Protein AF-A0A3D8YJ57-F1 (afdb_monomer_lite)

Organism: Staphylococcus pseudintermedius (NCBI:txid283734)

Radius of gyration: 21.91 Å; chains: 1; bounding box: 48×37×58 Å

Foldseek 3Di:
DDWDDDVPDIDDDDDDDPDPVVVVVVVVVVVVVCVVVVHDDDPVLDWDWDADPLAIATPVDRVDQWDDDPQWIGNSAEIEGDPVLLVVLVVVLLVVLVVQVVVCVVVVPPDRPCPLVSCLQQHPPNDDPPPPQHLLNVLVVQQVVCCVPPVRHHYCSCVSNVCRQVSSCVSNVHDDDDPD

Sequence (180 aa):
GMYRRYSDDFILIIPISSNINNYTEIEVIIKNIAEECKINIKDEKTNTFLYSQHNLINLNNKSKQNMDYLGFNFDGKNVKMRNKSIYRFYRNAKKLINYANFKKNNNQLEKLPYRKRIYRLYTDLGESRSGRNSFIDYAKKAQTKFDYYSPHTNNMMMQQIKNRKKKIEKLSGIQLHTKT

Secondary structure (DSSP, 8-state):
-EEEEETTEEEEE----S-TTHHHHHHHHHHHHHHHTT----GGG---EEEETTEEEESS-TT---EEETTEEE-SSEEEE-HHHHHHHHHHHHHHHHHHHHHHHHTT-SS-TTHHHHHHHHSTT---TT----HHHHHHHHHHHHHHH-TTSEE-HHHHTTTHHHHHHHHHT-------

Structure (mmCIF, N/CA/C/O backbone):
data_AF-A0A3D8YJ57-F1
#
_entry.id   AF-A0A3D8YJ57-F1
#
loop_
_atom_site.group_PDB
_atom_site.id
_atom_site.type_symbol
_atom_site.label_atom_id
_atom_site.label_alt_id
_atom_site.label_comp_id
_atom_site.label_asym_id
_atom_site.label_entity_id
_atom_site.label_seq_id
_atom_site.pdbx_PDB_ins_code
_atom_site.Cartn_x
_atom_site.Cartn_y
_atom_site.Cartn_z
_atom_site.occupancy
_atom_site.B_iso_or_equiv
_atom_site.auth_seq_id
_atom_site.auth_comp_id
_atom_site.auth_asym_id
_atom_site.auth_atom_id
_atom_site.pdbx_PDB_model_num
ATOM 1 N N . GLY A 1 1 ? 7.773 -2.958 -24.400 1.00 86.56 1 GLY A N 1
ATOM 2 C CA . GLY A 1 1 ? 7.657 -2.683 -22.952 1.00 86.56 1 GLY A CA 1
ATOM 3 C C . GLY A 1 1 ? 6.316 -2.072 -22.625 1.00 86.56 1 GLY A C 1
ATOM 4 O O . GLY A 1 1 ? 5.463 -2.028 -23.501 1.00 86.56 1 GLY A O 1
ATOM 5 N N . MET A 1 2 ? 6.113 -1.620 -21.388 1.00 91.81 2 MET A N 1
ATOM 6 C CA . MET A 1 2 ? 4.886 -0.937 -20.955 1.00 91.81 2 MET A CA 1
ATOM 7 C C . MET A 1 2 ? 5.216 0.317 -20.152 1.00 91.81 2 MET A C 1
ATOM 9 O O . MET A 1 2 ? 6.152 0.313 -19.364 1.00 91.81 2 MET A O 1
ATOM 13 N N . TYR A 1 3 ? 4.401 1.355 -20.302 1.00 93.69 3 TYR A N 1
ATOM 14 C CA . TYR A 1 3 ? 4.494 2.596 -19.540 1.00 93.69 3 TYR A CA 1
ATOM 15 C C . TYR A 1 3 ? 3.166 2.876 -18.832 1.00 93.69 3 TYR A C 1
ATOM 17 O O . TYR A 1 3 ? 2.093 2.746 -19.433 1.00 93.69 3 TYR A O 1
ATOM 25 N N . ARG A 1 4 ? 3.223 3.255 -17.552 1.00 94.88 4 ARG A N 1
ATOM 26 C CA . ARG A 1 4 ? 2.065 3.712 -16.767 1.00 94.88 4 ARG A CA 1
ATOM 27 C C . ARG A 1 4 ? 2.457 4.922 -15.926 1.00 94.88 4 ARG A C 1
ATOM 29 O O . ARG A 1 4 ? 3.512 4.924 -15.302 1.00 94.88 4 ARG A O 1
ATOM 36 N N . ARG A 1 5 ? 1.583 5.927 -15.872 1.00 94.31 5 ARG A N 1
ATOM 37 C CA . ARG A 1 5 ? 1.787 7.172 -15.121 1.00 94.31 5 ARG A CA 1
ATOM 38 C C . ARG A 1 5 ? 0.522 7.574 -14.374 1.00 94.31 5 ARG A C 1
ATOM 40 O O . ARG A 1 5 ? -0.582 7.422 -14.891 1.00 94.31 5 ARG A O 1
ATOM 47 N N . TYR A 1 6 ? 0.707 8.116 -13.177 1.00 94.88 6 TYR A N 1
ATOM 48 C CA . TYR A 1 6 ? -0.317 8.754 -12.362 1.00 94.88 6 TYR A CA 1
ATOM 49 C C . TYR A 1 6 ? 0.273 10.022 -11.732 1.00 94.88 6 TYR A C 1
ATOM 51 O O . TYR A 1 6 ? 1.090 9.945 -10.816 1.00 94.88 6 TYR A O 1
ATOM 59 N N . SER A 1 7 ? -0.139 11.196 -12.219 1.00 90.81 7 SER A N 1
ATOM 60 C CA . SER A 1 7 ? 0.497 12.480 -11.883 1.00 90.81 7 SER A CA 1
ATOM 61 C C . SER A 1 7 ? 2.017 12.419 -12.079 1.00 90.81 7 SER A C 1
ATOM 63 O O . SER A 1 7 ? 2.456 12.271 -13.216 1.00 90.81 7 SER A O 1
ATOM 65 N N . ASP A 1 8 ? 2.810 12.490 -11.012 1.00 88.50 8 ASP A N 1
ATOM 66 C CA . ASP A 1 8 ? 4.276 12.512 -11.082 1.00 88.50 8 ASP A CA 1
ATOM 67 C C . ASP A 1 8 ? 4.881 11.105 -10.963 1.00 88.50 8 ASP A C 1
ATOM 69 O O . ASP A 1 8 ? 6.020 10.881 -11.365 1.00 88.50 8 ASP A O 1
ATOM 73 N N . ASP A 1 9 ? 4.115 10.139 -10.443 1.00 90.88 9 ASP A N 1
ATOM 74 C CA . ASP A 1 9 ? 4.568 8.763 -10.261 1.00 90.88 9 ASP A CA 1
ATOM 75 C C . ASP A 1 9 ? 4.387 7.983 -11.571 1.00 90.88 9 ASP A C 1
ATOM 77 O O . ASP A 1 9 ? 3.265 7.784 -12.054 1.00 90.88 9 ASP A O 1
ATOM 81 N N . PHE A 1 10 ? 5.478 7.473 -12.137 1.00 92.88 10 PHE A N 1
ATOM 82 C CA . PHE A 1 10 ? 5.436 6.606 -13.313 1.00 92.88 10 PHE A CA 1
ATOM 83 C C . PHE A 1 10 ? 6.252 5.330 -13.112 1.00 92.88 10 PHE A C 1
ATOM 85 O O . PHE A 1 10 ? 7.110 5.238 -12.239 1.00 92.88 10 PHE A O 1
ATOM 92 N N . ILE A 1 11 ? 5.942 4.326 -13.924 1.00 94.62 11 ILE A N 1
ATOM 93 C CA . ILE A 1 11 ? 6.670 3.066 -14.020 1.00 94.62 11 ILE A CA 1
ATOM 94 C C . ILE A 1 11 ? 6.870 2.730 -15.497 1.00 94.62 11 ILE A C 1
ATOM 96 O O . ILE A 1 11 ? 5.950 2.865 -16.313 1.00 94.62 11 ILE A O 1
ATOM 100 N N . LEU A 1 12 ? 8.074 2.267 -15.820 1.00 93.19 12 LEU A N 1
ATOM 101 C CA . LEU A 1 12 ? 8.425 1.693 -17.109 1.00 93.19 12 LEU A CA 1
ATOM 102 C C . LEU A 1 12 ? 8.767 0.212 -16.913 1.00 93.19 12 LEU A C 1
ATOM 104 O O . LEU A 1 12 ? 9.545 -0.142 -16.033 1.00 93.19 12 LEU A O 1
ATOM 108 N N . ILE A 1 13 ? 8.170 -0.652 -17.727 1.00 92.56 13 ILE A N 1
ATOM 109 C CA . ILE A 1 13 ? 8.409 -2.095 -17.735 1.00 92.56 13 ILE A CA 1
ATOM 110 C C . ILE A 1 13 ? 9.135 -2.432 -19.030 1.00 92.56 13 ILE A C 1
ATOM 112 O O . ILE A 1 13 ? 8.570 -2.327 -20.126 1.00 92.56 13 ILE A O 1
ATOM 116 N N . ILE A 1 14 ? 10.386 -2.847 -18.892 1.00 90.19 14 ILE A N 1
ATOM 117 C CA . ILE A 1 14 ? 11.266 -3.188 -20.006 1.00 90.19 14 ILE A CA 1
ATOM 118 C C . ILE A 1 14 ? 11.345 -4.721 -20.066 1.00 90.19 14 ILE A C 1
ATOM 120 O O . ILE A 1 14 ? 11.773 -5.335 -19.089 1.00 90.19 14 ILE A O 1
ATOM 124 N N . PRO A 1 15 ? 10.889 -5.368 -21.156 1.00 87.69 15 PRO A N 1
ATOM 125 C CA . PRO A 1 15 ? 11.036 -6.804 -21.323 1.00 87.69 15 PRO A CA 1
ATOM 126 C C . PRO A 1 15 ? 12.519 -7.152 -21.351 1.00 87.69 15 PRO A C 1
ATOM 128 O O . PRO A 1 15 ? 13.294 -6.513 -22.064 1.00 87.69 15 PRO A O 1
ATOM 131 N N . ILE A 1 16 ? 12.900 -8.172 -20.591 1.00 79.38 16 ILE A N 1
ATOM 132 C CA . ILE A 1 16 ? 14.265 -8.684 -20.615 1.00 79.38 16 ILE A CA 1
ATOM 133 C C . ILE A 1 16 ? 14.435 -9.411 -21.952 1.00 79.38 16 ILE A C 1
ATOM 135 O O . ILE A 1 16 ? 13.862 -10.477 -22.163 1.00 79.38 16 ILE A O 1
ATOM 139 N N . SER A 1 17 ? 15.183 -8.802 -22.867 1.00 71.12 17 SER A N 1
ATOM 140 C CA . SER A 1 17 ? 15.805 -9.514 -23.985 1.00 71.12 17 SER A CA 1
ATOM 141 C C . SER A 1 17 ? 17.226 -9.910 -23.575 1.00 71.12 17 SER A C 1
ATOM 143 O O . SER A 1 17 ? 17.714 -9.470 -22.534 1.00 71.12 17 SER A O 1
ATOM 145 N N . SER A 1 18 ? 17.891 -10.755 -24.359 1.00 57.81 18 SER A N 1
ATOM 146 C CA . SER A 1 18 ? 19.222 -11.308 -24.061 1.00 57.81 18 SER A CA 1
ATOM 147 C C . SER A 1 18 ? 20.295 -10.265 -23.694 1.00 57.81 18 SER A C 1
ATOM 149 O O . SER A 1 18 ? 21.243 -10.614 -22.995 1.00 57.81 18 SER A O 1
ATOM 151 N N . ASN A 1 19 ? 20.125 -8.989 -24.063 1.00 58.28 19 ASN A N 1
ATOM 152 C CA . ASN A 1 19 ? 20.985 -7.886 -23.630 1.00 58.28 19 ASN A CA 1
ATOM 153 C C . ASN A 1 19 ? 20.386 -7.117 -22.440 1.00 58.28 19 ASN A C 1
ATOM 155 O O . ASN A 1 19 ? 19.659 -6.135 -22.599 1.00 58.28 19 ASN A O 1
ATOM 159 N N . ILE A 1 20 ? 20.762 -7.535 -21.228 1.00 58.81 20 ILE A N 1
ATOM 160 C CA . ILE A 1 20 ? 20.419 -6.878 -19.952 1.00 58.81 20 ILE A CA 1
ATOM 161 C C . ILE A 1 20 ? 20.933 -5.422 -19.888 1.00 58.81 20 ILE A C 1
ATOM 163 O O . ILE A 1 20 ? 20.357 -4.612 -19.171 1.00 58.81 20 ILE A O 1
ATOM 167 N N . ASN A 1 21 ? 21.936 -5.046 -20.690 1.00 60.47 21 ASN A N 1
ATOM 168 C CA . ASN A 1 21 ? 22.555 -3.709 -20.686 1.00 60.47 21 ASN A CA 1
ATOM 169 C C . ASN A 1 21 ? 21.641 -2.560 -21.170 1.00 60.47 21 ASN A C 1
ATOM 171 O O . ASN A 1 21 ? 22.007 -1.397 -21.058 1.00 60.47 21 ASN A O 1
ATOM 175 N N . ASN A 1 22 ? 20.440 -2.856 -21.670 1.00 70.69 22 ASN A N 1
ATOM 176 C CA . ASN A 1 22 ? 19.556 -1.850 -22.265 1.00 70.69 22 ASN A CA 1
ATOM 177 C C . ASN A 1 22 ? 18.883 -0.919 -21.221 1.00 70.69 22 ASN A C 1
ATOM 179 O O . ASN A 1 22 ? 18.493 0.201 -21.537 1.00 70.69 22 ASN A O 1
ATOM 183 N N . TYR A 1 23 ? 18.743 -1.326 -19.948 1.00 83.81 23 TYR A N 1
ATOM 184 C CA . TYR A 1 23 ? 18.016 -0.488 -18.974 1.00 83.81 23 TYR A CA 1
ATOM 185 C C . TYR A 1 23 ? 18.791 0.768 -18.548 1.00 83.81 23 TYR A C 1
ATOM 187 O O . TYR A 1 23 ? 18.170 1.800 -18.307 1.00 83.81 23 TYR A O 1
ATOM 195 N N . THR A 1 24 ? 20.125 0.706 -18.476 1.00 85.19 24 THR A N 1
ATOM 196 C CA . THR A 1 24 ? 20.962 1.859 -18.108 1.00 85.19 24 THR A CA 1
ATOM 197 C C . THR A 1 24 ? 20.949 2.928 -19.194 1.00 85.19 24 THR A C 1
ATOM 199 O O . THR A 1 24 ? 20.899 4.113 -18.885 1.00 85.19 24 THR A O 1
ATOM 202 N N . GLU A 1 25 ? 20.928 2.523 -20.466 1.00 87.56 25 GLU A N 1
ATOM 203 C CA . GLU A 1 25 ? 20.778 3.447 -21.597 1.00 87.56 25 GLU A CA 1
ATOM 204 C C . GLU A 1 25 ? 19.425 4.164 -21.535 1.00 87.56 25 GLU A C 1
ATOM 206 O O . GLU A 1 25 ? 19.351 5.383 -21.680 1.00 87.56 25 GLU A O 1
ATOM 211 N N . ILE A 1 26 ? 18.357 3.426 -21.221 1.00 88.06 26 ILE A N 1
ATOM 212 C CA . ILE A 1 26 ? 17.021 3.997 -21.026 1.00 88.06 26 ILE A CA 1
ATOM 213 C C . ILE A 1 26 ? 16.994 4.967 -19.835 1.00 88.06 26 ILE A C 1
ATOM 215 O O . ILE A 1 26 ? 16.384 6.030 -19.941 1.00 88.06 26 ILE A O 1
ATOM 219 N N . GLU A 1 27 ? 17.654 4.650 -18.717 1.00 88.00 27 GLU A N 1
ATOM 220 C CA . GLU A 1 27 ? 17.776 5.574 -17.580 1.00 88.00 27 GLU A CA 1
ATOM 221 C C . GLU A 1 27 ? 18.478 6.880 -17.977 1.00 88.00 27 GLU A C 1
ATOM 223 O O . GLU A 1 27 ? 17.999 7.955 -17.612 1.00 88.00 27 GLU A O 1
ATOM 228 N N . VAL A 1 28 ? 19.558 6.807 -18.763 1.00 89.94 28 VAL A N 1
ATOM 229 C CA . VAL A 1 28 ? 20.267 7.991 -19.280 1.00 89.94 28 VAL A CA 1
ATOM 230 C C . VAL A 1 28 ? 19.362 8.817 -20.194 1.00 89.94 28 VAL A C 1
ATOM 232 O O . VAL A 1 28 ? 19.248 10.025 -20.004 1.00 89.94 28 VAL A O 1
ATOM 235 N N . ILE A 1 29 ? 18.652 8.181 -21.130 1.00 91.12 29 ILE A N 1
ATOM 236 C CA . ILE A 1 29 ? 17.702 8.866 -22.022 1.00 91.12 29 ILE A CA 1
ATOM 237 C C . ILE A 1 29 ? 16.620 9.590 -21.210 1.00 91.12 29 ILE A C 1
ATOM 239 O O . ILE A 1 29 ? 16.315 10.750 -21.481 1.00 91.12 29 ILE A O 1
ATOM 243 N N . ILE A 1 30 ? 16.059 8.937 -20.189 1.00 90.69 30 ILE A N 1
ATOM 244 C CA . ILE A 1 30 ? 15.038 9.538 -19.319 1.00 90.69 30 ILE A CA 1
ATOM 245 C C . ILE A 1 30 ? 15.597 10.754 -18.572 1.00 90.69 30 ILE A C 1
ATOM 247 O O . ILE A 1 30 ? 14.904 11.768 -18.482 1.00 90.69 30 ILE A O 1
ATOM 251 N N . LYS A 1 31 ? 16.826 10.672 -18.047 1.00 90.38 31 LYS A N 1
ATOM 252 C CA . LYS A 1 31 ? 17.479 11.795 -17.357 1.00 90.38 31 LYS A CA 1
ATOM 253 C C . LYS A 1 31 ? 17.712 12.975 -18.299 1.00 90.38 31 LYS A C 1
ATOM 255 O O . LYS A 1 31 ? 17.315 14.083 -17.953 1.00 90.38 31 LYS A O 1
ATOM 260 N N . ASN A 1 32 ? 18.224 12.729 -19.504 1.00 93.31 32 ASN A N 1
ATOM 261 C CA . ASN A 1 32 ? 18.454 13.776 -20.503 1.00 93.31 32 ASN A CA 1
ATOM 262 C C . ASN A 1 32 ? 17.147 14.484 -20.898 1.00 93.31 32 ASN A C 1
ATOM 264 O O . ASN A 1 32 ? 17.068 15.708 -20.856 1.00 93.31 32 ASN A O 1
ATOM 268 N N . ILE A 1 33 ? 16.083 13.725 -21.190 1.00 93.12 33 ILE A N 1
ATOM 269 C CA . ILE A 1 33 ? 14.762 14.296 -21.511 1.00 93.12 33 ILE A CA 1
ATOM 270 C C . ILE A 1 33 ? 14.222 15.121 -20.335 1.00 93.12 33 ILE A C 1
ATOM 272 O O . ILE A 1 33 ? 13.626 16.183 -20.530 1.00 93.12 33 ILE A O 1
ATOM 276 N N . ALA A 1 34 ? 14.399 14.643 -19.100 1.00 91.81 34 ALA A N 1
ATOM 277 C CA . ALA A 1 34 ? 13.956 15.368 -17.917 1.00 91.81 34 ALA A CA 1
ATOM 278 C C . ALA A 1 34 ? 14.714 16.690 -17.743 1.00 91.81 34 ALA A C 1
ATOM 280 O O . ALA A 1 34 ? 14.079 17.708 -17.469 1.00 91.81 34 ALA A O 1
ATOM 281 N N . GLU A 1 35 ? 16.028 16.701 -17.965 1.00 93.12 35 GLU A N 1
ATOM 282 C CA . GLU A 1 35 ? 16.855 17.911 -17.944 1.00 93.12 35 GLU A CA 1
ATOM 283 C C . GLU A 1 35 ? 16.431 18.918 -19.020 1.00 93.12 35 GLU A C 1
ATOM 285 O O . GLU A 1 35 ? 16.205 20.087 -18.698 1.00 93.12 35 GLU A O 1
ATOM 290 N N . GLU A 1 36 ? 16.214 18.470 -20.261 1.00 95.38 36 GLU A N 1
ATOM 291 C CA . GLU A 1 36 ? 15.691 19.302 -21.358 1.00 95.38 36 GLU A CA 1
ATOM 292 C C . GLU A 1 36 ? 14.339 19.934 -20.997 1.00 95.38 36 GLU A C 1
ATOM 294 O O . GLU A 1 36 ? 14.092 21.117 -21.246 1.00 95.38 36 GLU A O 1
ATOM 299 N N . CYS A 1 37 ? 13.475 19.163 -20.335 1.00 93.19 37 CYS A N 1
ATOM 300 C CA . CYS A 1 37 ? 12.173 19.620 -19.856 1.00 93.19 37 CYS A CA 1
ATOM 301 C C . CYS A 1 37 ? 12.241 20.417 -18.541 1.00 93.19 37 CYS A C 1
ATOM 303 O O . CYS A 1 37 ? 11.196 20.841 -18.040 1.00 93.19 37 CYS A O 1
ATOM 305 N N . LYS A 1 38 ? 13.431 20.621 -17.959 1.00 93.56 38 LYS A N 1
ATOM 306 C CA . LYS A 1 38 ? 13.649 21.271 -16.650 1.00 93.56 38 LYS A CA 1
ATOM 307 C C . LYS A 1 38 ? 12.895 20.588 -15.499 1.00 93.56 38 LYS A C 1
ATOM 309 O O . LYS A 1 38 ? 12.439 21.238 -14.556 1.00 93.56 38 LYS A O 1
ATOM 314 N N . ILE A 1 39 ? 12.762 19.267 -15.570 1.00 90.94 39 ILE A N 1
ATOM 315 C CA . ILE A 1 39 ? 12.141 18.414 -14.557 1.00 90.94 39 ILE A CA 1
ATOM 316 C C . ILE A 1 39 ? 13.242 17.742 -13.739 1.00 90.94 39 ILE A C 1
ATOM 318 O O . ILE A 1 39 ? 14.072 17.009 -14.264 1.00 90.94 39 ILE A O 1
ATOM 322 N N . ASN A 1 40 ? 13.209 17.932 -12.421 1.00 88.12 40 ASN A N 1
ATOM 323 C CA . ASN A 1 40 ? 14.142 17.267 -11.518 1.00 88.12 40 ASN A CA 1
ATOM 324 C C . ASN A 1 40 ? 13.610 15.886 -11.092 1.00 88.12 40 ASN A C 1
ATOM 326 O O . ASN A 1 40 ? 12.673 15.795 -10.287 1.00 88.12 40 ASN A O 1
ATOM 330 N N . ILE A 1 41 ? 14.216 14.813 -11.608 1.00 87.88 41 ILE A N 1
ATOM 331 C CA . ILE A 1 41 ? 13.937 13.442 -11.164 1.00 87.88 41 ILE A CA 1
ATOM 332 C C . ILE A 1 41 ? 14.627 13.198 -9.822 1.00 87.88 41 ILE A C 1
ATOM 334 O O . ILE A 1 41 ? 15.836 13.334 -9.672 1.00 87.88 41 ILE A O 1
ATOM 338 N N . LYS A 1 42 ? 13.848 12.778 -8.824 1.00 88.50 42 LYS A N 1
ATOM 339 C CA . LYS A 1 42 ? 14.384 12.457 -7.498 1.00 88.50 42 LYS A CA 1
ATOM 340 C C . LYS A 1 42 ? 15.018 11.069 -7.502 1.00 88.50 42 LYS A C 1
ATOM 342 O O . LYS A 1 42 ? 14.311 10.076 -7.311 1.00 88.50 42 LYS A O 1
ATOM 347 N N . ASP A 1 43 ? 16.337 11.004 -7.663 1.00 85.25 43 ASP A N 1
ATOM 348 C CA . ASP A 1 43 ? 17.110 9.750 -7.642 1.00 85.25 43 ASP A CA 1
ATOM 349 C C . ASP A 1 43 ? 16.826 8.915 -6.379 1.00 85.25 43 ASP A C 1
ATOM 351 O O . ASP A 1 43 ? 16.583 7.719 -6.468 1.00 85.25 43 ASP A O 1
ATOM 355 N N . GLU A 1 44 ? 16.699 9.554 -5.210 1.00 85.25 44 GLU A N 1
ATOM 356 C CA . GLU A 1 44 ? 16.375 8.899 -3.927 1.00 85.25 44 GLU A CA 1
ATOM 357 C C . GLU A 1 44 ? 15.039 8.120 -3.925 1.00 85.25 44 GLU A C 1
ATOM 359 O O . GLU A 1 44 ? 1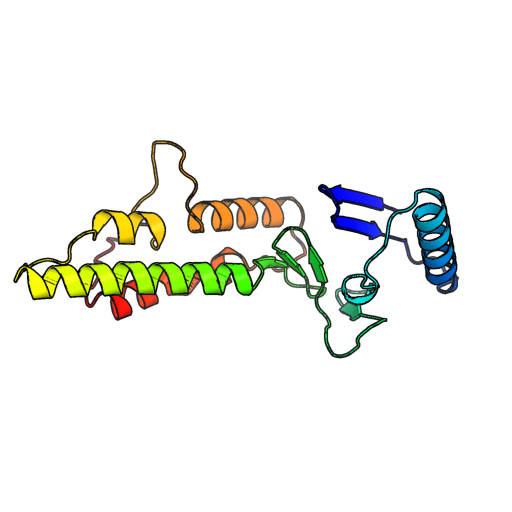4.818 7.226 -3.102 1.00 85.25 44 GLU A O 1
ATOM 364 N N . LYS A 1 45 ? 14.112 8.481 -4.822 1.00 85.25 45 LYS A N 1
ATOM 365 C CA . LYS A 1 45 ? 12.803 7.829 -4.979 1.00 85.25 45 LYS A CA 1
ATOM 366 C C . LYS A 1 45 ? 12.756 6.903 -6.185 1.00 85.25 45 LYS A C 1
ATOM 368 O O . LYS A 1 45 ? 11.884 6.032 -6.234 1.00 85.25 45 LYS A O 1
ATOM 373 N N . THR A 1 46 ? 13.673 7.083 -7.124 1.00 89.75 46 THR A N 1
ATOM 374 C CA . THR A 1 46 ? 13.771 6.279 -8.336 1.00 89.75 46 THR A CA 1
ATOM 375 C C . THR A 1 46 ? 14.367 4.930 -7.963 1.00 89.75 46 THR A C 1
ATOM 377 O O . THR A 1 46 ? 15.364 4.844 -7.255 1.00 89.75 46 THR A O 1
ATOM 380 N N . ASN A 1 47 ? 13.683 3.856 -8.345 1.00 91.62 47 ASN A N 1
ATOM 381 C CA . ASN A 1 47 ? 14.122 2.497 -8.066 1.00 91.62 47 ASN A CA 1
ATOM 382 C C . ASN A 1 47 ? 13.959 1.658 -9.329 1.00 91.62 47 ASN A C 1
ATOM 384 O O . ASN A 1 47 ? 12.915 1.704 -9.983 1.00 91.62 47 ASN A O 1
ATOM 388 N N . THR A 1 48 ? 14.963 0.840 -9.585 1.00 92.31 48 THR A N 1
ATOM 389 C CA . THR A 1 48 ? 15.099 -0.051 -10.724 1.00 92.31 48 THR A CA 1
ATOM 390 C C . THR A 1 48 ? 15.069 -1.468 -10.195 1.00 92.31 48 THR A C 1
ATOM 392 O O . THR A 1 48 ? 15.841 -1.853 -9.311 1.00 92.31 48 THR A O 1
ATOM 395 N N . PHE A 1 49 ? 14.127 -2.245 -10.714 1.00 93.06 49 PHE A N 1
ATOM 396 C CA . PHE A 1 49 ? 13.883 -3.602 -10.259 1.00 93.06 49 PHE A CA 1
ATOM 397 C C . PHE A 1 49 ? 14.069 -4.588 -11.404 1.00 93.06 49 PHE A C 1
ATOM 399 O O . PHE A 1 49 ? 13.522 -4.405 -12.489 1.00 93.06 49 PHE A O 1
ATOM 406 N N . LEU A 1 50 ? 14.781 -5.673 -11.122 1.00 91.88 50 LEU A N 1
ATOM 407 C CA . LEU A 1 50 ? 14.802 -6.869 -11.946 1.00 91.88 50 LEU A CA 1
ATOM 408 C C . LEU A 1 50 ? 13.716 -7.821 -11.448 1.00 91.88 50 LEU A C 1
ATOM 410 O O . LEU A 1 50 ? 13.717 -8.211 -10.280 1.00 91.88 50 LEU A O 1
ATOM 414 N N . TYR A 1 51 ? 12.798 -8.204 -12.329 1.00 92.06 51 TYR A N 1
ATOM 415 C CA . TYR A 1 51 ? 11.751 -9.172 -12.022 1.00 92.06 51 TYR A CA 1
ATOM 416 C C . TYR A 1 51 ? 11.916 -10.429 -12.876 1.00 92.06 51 TYR A C 1
ATOM 418 O O . TYR A 1 51 ? 11.904 -10.349 -14.102 1.00 92.06 51 TYR A O 1
ATOM 426 N N . SER A 1 52 ? 12.053 -11.588 -12.234 1.00 90.38 52 SER A N 1
ATOM 427 C CA . SER A 1 52 ? 12.123 -12.887 -12.910 1.00 90.38 52 SER A CA 1
ATOM 428 C C . SER A 1 52 ? 11.615 -13.991 -11.992 1.00 90.38 52 SER A C 1
ATOM 430 O O . SER A 1 52 ? 11.936 -14.000 -10.808 1.00 90.38 52 SER A O 1
ATOM 432 N N . GLN A 1 53 ? 10.814 -14.920 -12.524 1.00 89.38 53 GLN A N 1
ATOM 433 C CA . GLN A 1 53 ? 10.316 -16.099 -11.797 1.00 89.38 53 GLN A CA 1
ATOM 434 C C . GLN A 1 53 ? 9.721 -15.778 -10.405 1.00 89.38 53 GLN A C 1
ATOM 436 O O . GLN A 1 53 ? 9.990 -16.471 -9.428 1.00 89.38 53 GLN A O 1
ATOM 441 N N . HIS A 1 54 ? 8.895 -14.730 -10.305 1.00 90.62 54 HIS A N 1
ATOM 442 C CA . HIS A 1 54 ? 8.301 -14.242 -9.044 1.00 90.62 54 HIS A CA 1
ATOM 443 C C . HIS A 1 54 ? 9.294 -13.690 -8.010 1.00 90.62 54 HIS A C 1
ATOM 445 O O . HIS A 1 54 ? 8.907 -13.410 -6.875 1.00 90.62 54 HIS A O 1
ATOM 451 N N . ASN A 1 55 ? 10.552 -13.492 -8.392 1.00 90.75 55 ASN A N 1
ATOM 452 C CA . ASN A 1 55 ? 11.554 -12.811 -7.592 1.00 90.75 55 ASN A CA 1
ATOM 453 C C . ASN A 1 55 ? 11.704 -11.365 -8.074 1.00 90.75 55 ASN A C 1
ATOM 455 O O . ASN A 1 55 ? 11.810 -11.113 -9.275 1.00 90.75 55 ASN A O 1
ATOM 459 N N . LEU A 1 56 ? 11.703 -10.423 -7.135 1.00 93.75 56 LEU A N 1
ATOM 460 C CA . LEU A 1 56 ? 11.880 -9.000 -7.393 1.00 93.75 56 LEU A CA 1
ATOM 461 C C . LEU A 1 56 ? 13.163 -8.537 -6.706 1.00 93.75 56 LEU A C 1
ATOM 463 O O . LEU A 1 56 ? 13.252 -8.571 -5.481 1.00 93.75 56 LEU A O 1
ATOM 467 N N . ILE A 1 57 ? 14.136 -8.092 -7.496 1.00 92.00 57 ILE A N 1
ATOM 468 C CA . ILE A 1 57 ? 15.435 -7.633 -7.010 1.00 92.00 57 ILE A CA 1
ATOM 469 C C . ILE A 1 57 ? 15.581 -6.141 -7.289 1.00 92.00 57 ILE A C 1
ATOM 471 O O . ILE A 1 57 ? 15.584 -5.723 -8.440 1.00 92.00 57 ILE A O 1
ATOM 475 N N . ASN A 1 58 ? 15.735 -5.331 -6.249 1.00 92.88 58 ASN A N 1
ATOM 476 C CA . ASN A 1 58 ? 16.083 -3.922 -6.370 1.00 92.88 58 ASN A CA 1
ATOM 477 C C . ASN A 1 58 ? 17.581 -3.779 -6.661 1.00 92.88 58 ASN A C 1
ATOM 479 O O . ASN A 1 58 ? 18.423 -4.183 -5.852 1.00 92.88 58 ASN A O 1
ATOM 483 N N . LEU A 1 59 ? 17.897 -3.203 -7.818 1.00 89.69 59 LEU A N 1
ATOM 484 C CA . LEU A 1 59 ? 19.265 -3.023 -8.294 1.00 89.69 59 LEU A CA 1
ATOM 485 C C . LEU A 1 59 ? 19.962 -1.840 -7.609 1.00 89.69 59 LEU A C 1
ATOM 487 O O . LEU A 1 59 ? 21.174 -1.887 -7.418 1.00 89.69 59 LEU A O 1
ATOM 491 N N . ASN A 1 60 ? 19.215 -0.821 -7.169 1.00 87.44 60 ASN A N 1
ATOM 492 C CA . ASN A 1 60 ? 19.771 0.336 -6.456 1.00 87.44 60 ASN A CA 1
ATOM 493 C C . ASN A 1 60 ? 19.960 0.061 -4.958 1.00 87.44 60 ASN A C 1
ATOM 495 O O . ASN A 1 60 ? 20.854 0.623 -4.333 1.00 87.44 60 ASN A O 1
ATOM 499 N N . ASN A 1 61 ? 19.115 -0.782 -4.354 1.00 84.19 61 ASN A N 1
ATOM 500 C CA . ASN A 1 61 ? 19.172 -1.074 -2.924 1.00 84.19 61 ASN A CA 1
ATOM 501 C C . ASN A 1 61 ? 18.777 -2.521 -2.594 1.00 84.19 61 ASN A C 1
ATOM 503 O O . ASN A 1 61 ? 17.607 -2.831 -2.356 1.00 84.19 61 ASN A O 1
ATOM 507 N N . LYS A 1 62 ? 19.785 -3.388 -2.443 1.00 80.44 62 LYS A N 1
ATOM 508 C CA . LYS A 1 62 ? 19.603 -4.817 -2.134 1.00 80.44 62 LYS A CA 1
ATOM 509 C C . LYS A 1 62 ? 18.889 -5.104 -0.802 1.00 80.44 62 LYS A C 1
ATOM 511 O O . LYS A 1 62 ? 18.397 -6.214 -0.616 1.00 80.44 62 LYS A O 1
ATOM 516 N N . SER A 1 63 ? 18.803 -4.139 0.118 1.00 79.19 63 SER A N 1
ATOM 517 C CA . SER A 1 63 ? 18.070 -4.311 1.386 1.00 79.19 63 SER A CA 1
ATOM 518 C C . SER A 1 63 ? 16.550 -4.161 1.236 1.00 79.19 63 SER A C 1
ATOM 520 O O . SER A 1 63 ? 15.796 -4.592 2.109 1.00 79.19 63 SER A O 1
ATOM 522 N N . LYS A 1 64 ? 16.078 -3.568 0.130 1.00 80.44 64 LYS A N 1
ATOM 523 C CA . LYS A 1 64 ? 14.665 -3.250 -0.097 1.00 80.44 64 LYS A CA 1
ATOM 524 C C . LYS A 1 64 ? 14.134 -3.951 -1.346 1.00 80.44 64 LYS A C 1
ATOM 526 O O . LYS A 1 64 ? 14.072 -3.367 -2.423 1.00 80.44 64 LYS A O 1
ATOM 531 N N . GLN A 1 65 ? 13.663 -5.180 -1.160 1.00 86.50 65 GLN A N 1
ATOM 532 C CA . GLN A 1 65 ? 13.150 -6.048 -2.231 1.00 86.50 65 GLN A CA 1
ATOM 533 C C . GLN A 1 65 ? 11.646 -5.892 -2.494 1.00 86.50 65 GLN A C 1
ATOM 535 O O . GLN A 1 65 ? 10.951 -6.839 -2.852 1.00 86.50 65 GLN A O 1
ATOM 540 N N . ASN A 1 66 ? 11.109 -4.694 -2.265 1.00 91.88 66 ASN A N 1
ATOM 541 C CA . ASN A 1 66 ? 9.702 -4.413 -2.492 1.00 91.88 66 ASN A CA 1
ATOM 542 C C . ASN A 1 66 ? 9.484 -3.088 -3.225 1.00 91.88 66 ASN A C 1
ATOM 544 O O . ASN A 1 66 ? 10.048 -2.045 -2.883 1.00 91.88 66 ASN A O 1
ATOM 548 N N . MET A 1 67 ? 8.605 -3.136 -4.216 1.00 93.94 67 MET A N 1
ATOM 549 C CA . MET A 1 67 ? 8.217 -2.002 -5.034 1.00 93.94 67 MET A CA 1
ATOM 550 C C . MET A 1 67 ? 6.945 -1.361 -4.482 1.00 93.94 67 MET A C 1
ATOM 552 O O . MET A 1 67 ? 5.921 -2.024 -4.333 1.00 93.94 67 MET A O 1
ATOM 556 N N . ASP A 1 68 ? 7.001 -0.061 -4.195 1.00 93.38 68 ASP A N 1
ATOM 557 C CA . ASP A 1 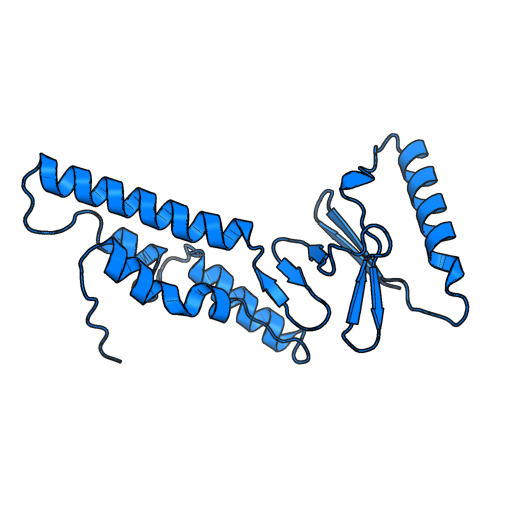68 ? 5.825 0.736 -3.841 1.00 93.38 68 ASP A CA 1
ATOM 558 C C . ASP A 1 68 ? 5.278 1.432 -5.098 1.00 93.38 68 ASP A C 1
ATOM 560 O O . ASP A 1 68 ? 6.010 2.182 -5.737 1.00 93.38 68 ASP A O 1
ATOM 564 N N . TYR A 1 69 ? 3.993 1.259 -5.417 1.00 94.06 69 TYR A N 1
ATOM 565 C CA . TYR A 1 69 ? 3.329 1.983 -6.510 1.00 94.06 69 TYR A CA 1
ATOM 566 C C . TYR A 1 69 ? 1.844 2.206 -6.196 1.00 94.06 69 TYR A C 1
ATOM 568 O O . TYR A 1 69 ? 1.144 1.285 -5.776 1.00 94.06 69 TYR A O 1
ATOM 576 N N . LEU A 1 70 ? 1.366 3.449 -6.328 1.00 93.19 70 LEU A N 1
ATOM 577 C CA . LEU A 1 70 ? -0.042 3.859 -6.137 1.00 93.19 70 LEU A CA 1
ATOM 578 C C . LEU A 1 70 ? -0.721 3.328 -4.860 1.00 93.19 70 LEU A C 1
ATOM 580 O O . LEU A 1 70 ? -1.893 2.960 -4.847 1.00 93.19 70 LEU A O 1
ATOM 584 N N . GLY A 1 71 ? 0.020 3.300 -3.750 1.00 94.31 71 GLY A N 1
ATOM 585 C CA . GLY A 1 71 ? -0.502 2.861 -2.451 1.00 94.31 71 GLY A CA 1
ATOM 586 C C . GLY A 1 71 ? -0.456 1.349 -2.214 1.00 94.31 71 GLY A C 1
ATOM 587 O O . GLY A 1 71 ? -0.874 0.902 -1.140 1.00 94.31 71 GLY A O 1
ATOM 588 N N . PHE A 1 72 ? 0.109 0.589 -3.149 1.00 96.88 72 PHE A N 1
ATOM 589 C CA . PHE A 1 72 ? 0.389 -0.835 -3.026 1.00 96.88 72 PHE A CA 1
ATOM 590 C C . PHE A 1 72 ? 1.883 -1.098 -2.894 1.00 96.88 72 PHE A C 1
ATOM 592 O O . PHE A 1 72 ? 2.714 -0.255 -3.226 1.00 96.88 72 PHE A O 1
ATOM 599 N N . ASN A 1 73 ? 2.193 -2.270 -2.359 1.00 96.31 73 ASN A N 1
ATOM 600 C CA . ASN A 1 73 ? 3.525 -2.813 -2.221 1.00 96.31 73 ASN A CA 1
ATOM 601 C C . ASN A 1 73 ? 3.554 -4.200 -2.864 1.00 96.31 73 ASN A C 1
ATOM 603 O O . ASN A 1 73 ? 2.674 -5.016 -2.575 1.00 96.31 73 ASN A O 1
ATOM 607 N N . PHE A 1 74 ? 4.547 -4.449 -3.707 1.00 96.44 74 PHE A N 1
ATOM 608 C CA . PHE A 1 74 ? 4.749 -5.711 -4.405 1.00 96.44 74 PHE A CA 1
ATOM 609 C C . PHE A 1 74 ? 6.146 -6.253 -4.114 1.00 96.44 74 PHE A C 1
ATOM 611 O O . PHE A 1 74 ? 7.120 -5.511 -4.209 1.00 96.44 74 PHE A O 1
ATOM 618 N N . ASP A 1 75 ? 6.244 -7.530 -3.753 1.00 94.94 75 ASP A N 1
ATOM 619 C CA . ASP A 1 75 ? 7.510 -8.200 -3.407 1.00 94.94 75 ASP A CA 1
ATOM 620 C C . ASP A 1 75 ? 7.897 -9.311 -4.405 1.00 94.94 75 ASP A C 1
ATOM 622 O O . ASP A 1 75 ? 8.688 -10.191 -4.089 1.00 94.94 75 ASP A O 1
ATOM 626 N N . GLY A 1 76 ? 7.317 -9.293 -5.611 1.00 94.88 76 GLY A N 1
ATOM 627 C CA . GLY A 1 76 ? 7.519 -10.318 -6.642 1.00 94.88 76 GLY A CA 1
ATOM 628 C C . GLY A 1 76 ? 6.444 -11.410 -6.647 1.00 94.88 76 GLY A C 1
ATOM 629 O O . GLY A 1 76 ? 6.117 -11.954 -7.706 1.00 94.88 76 GLY A O 1
ATOM 630 N N . LYS A 1 77 ? 5.820 -11.662 -5.489 1.00 96.31 77 LYS A N 1
ATOM 631 C CA . LYS A 1 77 ? 4.741 -12.651 -5.337 1.00 96.31 77 LYS A CA 1
ATOM 632 C C . LYS A 1 77 ? 3.491 -12.084 -4.679 1.00 96.31 77 LYS A C 1
ATOM 634 O O . LYS A 1 77 ? 2.379 -12.386 -5.104 1.00 96.31 77 LYS A O 1
ATOM 639 N N . ASN A 1 78 ? 3.650 -11.292 -3.626 1.00 97.19 78 ASN A N 1
ATOM 640 C CA . ASN A 1 78 ? 2.552 -10.772 -2.827 1.00 97.19 78 ASN A CA 1
ATOM 641 C C . ASN A 1 78 ? 2.268 -9.313 -3.168 1.00 97.19 78 ASN A C 1
ATOM 643 O O . ASN A 1 78 ? 3.178 -8.485 -3.205 1.00 97.19 78 ASN A O 1
ATOM 647 N N . VAL A 1 79 ? 0.984 -8.988 -3.308 1.00 97.94 79 VAL A N 1
ATOM 648 C CA . VAL A 1 79 ? 0.486 -7.614 -3.396 1.00 97.94 79 VAL A CA 1
ATOM 649 C C . VAL A 1 79 ? -0.172 -7.251 -2.071 1.00 97.94 79 VAL A C 1
ATOM 651 O O . VAL A 1 79 ? -1.052 -7.951 -1.566 1.00 97.94 79 VAL A O 1
ATOM 654 N N . LYS A 1 80 ? 0.268 -6.147 -1.476 1.00 97.88 80 LYS A N 1
ATOM 655 C CA . LYS A 1 80 ? -0.194 -5.641 -0.178 1.00 97.88 80 LYS A CA 1
ATOM 656 C C . LYS A 1 80 ? -0.573 -4.171 -0.314 1.00 97.88 80 LYS A C 1
ATOM 658 O O . LYS A 1 80 ? 0.017 -3.441 -1.103 1.00 97.88 80 LYS A O 1
ATOM 663 N N . MET A 1 81 ? -1.491 -3.676 0.511 1.00 97.44 81 MET A N 1
ATOM 664 C CA . MET A 1 81 ? -1.576 -2.234 0.753 1.00 97.44 81 MET A CA 1
ATOM 665 C C . MET A 1 81 ? -0.302 -1.758 1.450 1.00 97.44 81 MET A C 1
ATOM 667 O O . MET A 1 81 ? 0.252 -2.447 2.313 1.00 97.44 81 MET A O 1
ATOM 671 N N . ARG A 1 82 ? 0.118 -0.530 1.153 1.00 95.69 82 ARG A N 1
ATOM 672 C CA . ARG A 1 82 ? 1.286 0.081 1.789 1.00 95.69 82 ARG A CA 1
ATOM 673 C C . ARG A 1 82 ? 1.147 0.098 3.314 1.00 95.69 82 ARG A C 1
ATOM 675 O O . ARG A 1 82 ? 0.139 0.563 3.854 1.00 95.69 82 ARG A O 1
ATOM 682 N N . ASN A 1 83 ? 2.204 -0.307 4.021 1.00 93.81 83 ASN A N 1
ATOM 683 C CA . ASN A 1 83 ? 2.223 -0.383 5.490 1.00 93.81 83 ASN A CA 1
ATOM 684 C C . ASN A 1 83 ? 1.814 0.938 6.168 1.00 93.81 83 ASN A C 1
ATOM 686 O O . ASN A 1 83 ? 1.083 0.928 7.157 1.00 93.81 83 ASN A O 1
ATOM 690 N N . LYS A 1 84 ? 2.202 2.087 5.594 1.00 95.19 84 LYS A N 1
ATOM 691 C CA . LYS A 1 84 ? 1.812 3.424 6.080 1.00 95.19 84 LYS A CA 1
ATOM 692 C C . LYS A 1 84 ? 0.290 3.619 6.126 1.00 95.19 84 LYS A C 1
ATOM 694 O O . LYS A 1 84 ? -0.217 4.240 7.060 1.00 95.19 84 LYS A O 1
ATOM 699 N N . SER A 1 85 ? -0.444 3.076 5.154 1.00 95.50 85 SER A N 1
ATOM 700 C CA . SER A 1 85 ? -1.909 3.147 5.102 1.00 95.50 85 SER A CA 1
ATOM 701 C C . SER A 1 85 ? -2.543 2.307 6.211 1.00 95.50 85 SER A C 1
ATOM 703 O O . SER A 1 85 ? -3.420 2.798 6.922 1.00 95.50 85 SER A O 1
ATOM 705 N N . ILE A 1 86 ? -2.033 1.091 6.429 1.00 96.12 86 ILE A N 1
ATOM 706 C CA . ILE A 1 86 ? -2.474 0.191 7.508 1.00 96.12 86 ILE A CA 1
ATOM 707 C C . ILE A 1 86 ? -2.191 0.796 8.883 1.00 96.12 86 ILE A C 1
ATOM 709 O O . ILE A 1 86 ? -3.059 0.814 9.756 1.00 96.12 86 ILE A O 1
ATOM 713 N N . TYR A 1 87 ? -0.995 1.351 9.071 1.00 96.19 87 TYR A N 1
ATOM 714 C CA . TYR A 1 87 ? -0.632 2.054 10.295 1.00 96.19 87 TYR A CA 1
ATOM 715 C C . TYR A 1 87 ? -1.588 3.220 10.573 1.00 96.19 87 TYR A C 1
ATOM 717 O O . TYR A 1 87 ? -2.137 3.328 11.671 1.00 96.19 87 TYR A O 1
ATOM 725 N N . ARG A 1 88 ? -1.848 4.068 9.569 1.00 96.69 88 ARG A N 1
ATOM 726 C CA . ARG A 1 88 ? -2.766 5.207 9.699 1.00 96.69 88 ARG A CA 1
ATOM 727 C C . ARG A 1 88 ? -4.189 4.762 10.035 1.00 96.69 88 ARG A C 1
ATOM 729 O O . ARG A 1 88 ? -4.820 5.397 10.877 1.00 96.69 88 ARG A O 1
ATOM 736 N N . PHE A 1 89 ? -4.668 3.672 9.436 1.00 96.00 89 PHE A N 1
ATOM 737 C CA . PHE A 1 89 ? -5.971 3.081 9.746 1.00 96.00 89 PHE A CA 1
ATOM 738 C C . PHE A 1 89 ? -6.102 2.748 11.241 1.00 96.00 89 PHE A C 1
ATOM 740 O O . PHE A 1 89 ? -6.987 3.280 11.913 1.00 96.00 89 PHE A O 1
ATOM 747 N N . TYR A 1 90 ? -5.175 1.964 11.800 1.00 96.12 90 TYR A N 1
ATOM 748 C CA . TYR A 1 90 ? -5.222 1.603 13.223 1.00 96.12 90 TYR A CA 1
ATOM 749 C C . TYR A 1 90 ? -4.935 2.784 14.157 1.00 96.12 90 TYR A C 1
ATOM 751 O O . TYR A 1 90 ? -5.553 2.894 15.218 1.00 96.12 90 TYR A O 1
ATOM 759 N N . ARG A 1 91 ? -4.041 3.703 13.773 1.00 96.69 91 ARG A N 1
ATOM 760 C CA . ARG A 1 91 ? -3.756 4.913 14.557 1.00 96.69 91 ARG A CA 1
ATOM 761 C C . ARG A 1 91 ? -4.999 5.790 14.695 1.00 96.69 91 ARG A C 1
ATOM 763 O O . ARG A 1 91 ? -5.284 6.270 15.790 1.00 96.69 91 ARG A O 1
ATOM 770 N N . ASN A 1 92 ? -5.744 5.988 13.611 1.00 95.88 92 ASN A N 1
ATOM 771 C CA . ASN A 1 92 ? -6.970 6.783 13.627 1.00 95.88 92 ASN A CA 1
ATOM 772 C C . ASN A 1 92 ? -8.081 6.098 14.430 1.00 95.88 92 ASN A C 1
ATOM 774 O O . ASN A 1 92 ? -8.814 6.778 15.150 1.00 95.88 92 ASN A O 1
ATOM 778 N N . ALA A 1 93 ? -8.157 4.764 14.380 1.00 94.88 93 ALA A N 1
ATOM 779 C CA . ALA A 1 93 ? -9.060 3.998 15.230 1.00 94.88 93 ALA A CA 1
ATOM 780 C C . ALA A 1 93 ? -8.760 4.223 16.716 1.00 94.88 93 ALA A C 1
ATOM 782 O O . ALA A 1 93 ? -9.648 4.610 17.474 1.00 94.88 93 ALA A O 1
ATOM 783 N N . LYS A 1 94 ? -7.489 4.070 17.115 1.00 96.06 94 LYS A N 1
ATOM 784 C CA . LYS A 1 94 ? -7.038 4.300 18.494 1.00 96.06 94 LYS A CA 1
ATOM 785 C C . LYS A 1 94 ? -7.347 5.724 18.957 1.00 96.06 94 LYS A C 1
ATOM 787 O O . LYS A 1 94 ? -7.879 5.902 20.044 1.00 96.06 94 LYS A O 1
ATOM 792 N N . LYS A 1 95 ? -7.079 6.736 18.123 1.00 97.25 95 LYS A N 1
ATOM 793 C CA . LYS A 1 95 ? -7.410 8.138 18.436 1.00 97.25 95 LYS A CA 1
ATOM 794 C C . LYS A 1 95 ? -8.901 8.341 18.706 1.00 97.25 95 LYS A C 1
ATOM 796 O O . LYS A 1 95 ? -9.250 8.963 19.703 1.00 97.25 95 LYS A O 1
ATOM 801 N N . LEU A 1 96 ? -9.771 7.811 17.842 1.00 95.81 96 LEU A N 1
ATOM 802 C CA . LEU A 1 96 ? -11.219 7.953 18.005 1.00 95.81 96 LEU A CA 1
ATOM 803 C C . LEU A 1 96 ? -11.723 7.241 19.266 1.00 95.81 96 LEU A C 1
ATOM 805 O O . LEU A 1 96 ? -12.549 7.795 19.985 1.00 95.81 96 LEU A O 1
ATOM 809 N N . ILE A 1 97 ? -11.220 6.038 19.541 1.00 95.38 97 ILE A N 1
ATOM 810 C CA . ILE A 1 97 ? -11.599 5.263 20.728 1.00 95.38 97 ILE A CA 1
ATOM 811 C C . ILE A 1 97 ? -11.126 5.958 22.007 1.00 95.38 97 ILE A C 1
ATOM 813 O O . ILE A 1 97 ? -11.910 6.112 22.936 1.00 95.38 97 ILE A O 1
ATOM 817 N N . ASN A 1 98 ? -9.887 6.453 22.042 1.00 95.75 98 ASN A N 1
ATOM 818 C CA . ASN A 1 98 ? -9.372 7.199 23.191 1.00 95.75 98 ASN A CA 1
ATOM 819 C C . ASN A 1 98 ? -10.205 8.455 23.465 1.00 95.75 98 ASN A C 1
ATOM 821 O O . ASN A 1 98 ? -10.548 8.728 24.611 1.00 95.75 98 ASN A O 1
ATOM 825 N N . TYR A 1 99 ? -10.578 9.188 22.414 1.00 96.38 99 TYR A N 1
ATOM 826 C CA . TYR A 1 99 ? -11.467 10.339 22.540 1.00 96.38 99 TYR A CA 1
ATOM 827 C C . TYR A 1 99 ? -12.855 9.945 23.068 1.00 96.38 99 TYR A C 1
ATOM 829 O O . TYR A 1 99 ? -13.412 10.626 23.928 1.00 96.38 99 TYR A O 1
ATOM 837 N N . ALA A 1 100 ? -13.406 8.827 22.590 1.00 95.25 100 ALA A N 1
ATOM 838 C CA . ALA A 1 100 ? -14.674 8.303 23.082 1.00 95.25 100 ALA A CA 1
ATOM 839 C C . ALA A 1 100 ? -14.598 7.909 24.567 1.00 95.25 100 ALA A C 1
ATOM 841 O O . ALA A 1 100 ? -15.506 8.248 25.319 1.00 95.25 100 ALA A O 1
ATOM 842 N N . ASN A 1 101 ? -13.510 7.265 25.000 1.00 94.69 101 ASN A N 1
ATOM 843 C CA . ASN A 1 101 ? -13.269 6.921 26.405 1.00 94.69 101 ASN A CA 1
ATOM 844 C C . ASN A 1 101 ? -13.132 8.171 27.283 1.00 94.69 101 ASN A C 1
ATOM 846 O O . ASN A 1 101 ? -13.759 8.249 28.332 1.00 94.69 101 ASN A O 1
ATOM 850 N N . PHE A 1 102 ? -12.387 9.181 26.828 1.00 95.50 102 PHE A N 1
ATOM 851 C CA . PHE A 1 102 ? -12.282 10.464 27.527 1.00 95.50 102 PHE A CA 1
ATOM 852 C C . PHE A 1 102 ? -13.658 11.114 27.729 1.00 95.50 102 PHE A C 1
ATOM 854 O O . PHE A 1 102 ? -14.006 11.513 28.836 1.00 95.50 102 PHE A O 1
ATOM 861 N N . LYS A 1 103 ? -14.488 11.155 26.677 1.00 96.00 103 LYS A N 1
ATOM 862 C CA . LYS A 1 103 ? -15.861 11.676 26.768 1.00 96.00 103 LYS A CA 1
ATOM 863 C C . LYS A 1 103 ? -16.761 10.829 27.662 1.00 96.00 103 LYS A C 1
ATOM 865 O O . LYS A 1 103 ? -17.580 11.397 28.374 1.00 96.00 103 LYS A O 1
ATOM 870 N N . LYS A 1 104 ? -16.614 9.502 27.628 1.00 94.50 104 LYS A N 1
ATOM 871 C CA . LYS A 1 104 ? -17.341 8.591 28.516 1.00 94.50 104 LYS A CA 1
ATOM 872 C C . LYS A 1 104 ? -17.059 8.936 29.978 1.00 94.50 104 LYS A C 1
ATOM 874 O O . LYS A 1 104 ? -18.002 9.130 30.731 1.00 94.50 104 LYS A O 1
ATOM 879 N N . ASN A 1 105 ? -15.784 9.062 30.338 1.00 94.25 105 ASN A N 1
ATOM 880 C CA . ASN A 1 105 ? -15.362 9.298 31.716 1.00 94.25 105 ASN A CA 1
ATOM 881 C C . ASN A 1 105 ? -15.756 10.697 32.206 1.00 94.25 105 ASN A C 1
ATOM 883 O O . ASN A 1 105 ? -16.356 10.812 33.268 1.00 94.25 105 ASN A O 1
ATOM 887 N N . ASN A 1 106 ? -15.503 11.745 31.415 1.00 96.00 106 ASN A N 1
ATOM 888 C CA . ASN A 1 106 ? -15.823 13.121 31.820 1.00 96.00 106 ASN A CA 1
ATOM 889 C C . ASN A 1 106 ? -17.321 13.365 32.008 1.00 96.00 106 ASN A C 1
ATOM 891 O O . ASN A 1 106 ? -17.709 14.153 32.860 1.00 96.00 106 ASN A O 1
ATOM 895 N N . ASN A 1 107 ? -18.153 12.698 31.207 1.00 95.44 107 ASN A N 1
ATOM 896 C CA . ASN A 1 107 ? -19.604 12.852 31.261 1.00 95.44 107 ASN A CA 1
ATOM 897 C C . ASN A 1 107 ? -20.286 11.704 32.027 1.00 95.44 107 ASN A C 1
ATOM 899 O O . ASN A 1 107 ? -21.504 11.584 31.949 1.00 95.44 107 ASN A O 1
ATOM 903 N N . GLN A 1 108 ? -19.512 10.829 32.687 1.00 94.06 108 GLN A N 1
ATOM 904 C CA . GLN A 1 108 ? -19.997 9.671 33.451 1.00 94.06 108 GLN A CA 1
ATOM 905 C C . GLN A 1 108 ? -21.016 8.807 32.679 1.00 94.06 108 GLN A C 1
ATOM 907 O O . GLN A 1 108 ? -22.005 8.320 33.220 1.00 94.06 108 GLN A O 1
ATOM 912 N N . LEU A 1 109 ? -20.788 8.620 31.376 1.00 92.19 109 LEU A N 1
ATOM 913 C CA . LEU A 1 109 ? -21.700 7.866 30.518 1.00 92.19 109 LEU A CA 1
ATOM 914 C C . LEU A 1 109 ? -21.554 6.363 30.769 1.00 92.19 109 LEU A C 1
ATOM 916 O O . LEU A 1 109 ? -20.448 5.822 30.748 1.00 92.19 109 LEU A O 1
ATOM 920 N N . GLU A 1 110 ? -22.675 5.656 30.867 1.00 88.81 110 GLU A N 1
ATOM 921 C CA . GLU A 1 110 ? -22.690 4.191 30.974 1.00 88.81 110 GLU A CA 1
ATOM 922 C C . GLU A 1 110 ? -22.088 3.530 29.714 1.00 88.81 110 GLU A C 1
ATOM 924 O O . GLU A 1 110 ? -21.243 2.629 29.773 1.00 88.81 110 GLU A O 1
ATOM 929 N N . LYS A 1 111 ? -22.471 4.039 28.534 1.00 88.88 111 LYS A N 1
ATOM 930 C CA . LYS A 1 111 ? -22.113 3.484 27.220 1.00 88.88 111 LYS A CA 1
ATOM 931 C C . LYS A 1 111 ? -21.050 4.324 26.520 1.00 88.88 111 LYS A C 1
ATOM 933 O O . LYS A 1 111 ? -21.017 5.546 26.629 1.00 88.88 111 LYS A O 1
ATOM 938 N N . LEU A 1 112 ? -20.202 3.660 25.731 1.00 89.81 112 LEU A N 1
ATOM 939 C CA . LEU A 1 112 ? -19.171 4.333 24.941 1.00 89.81 112 LEU A CA 1
ATOM 940 C C . LEU A 1 112 ? -19.812 5.221 23.851 1.00 89.81 112 LEU A C 1
ATOM 942 O O . LEU A 1 112 ? -20.519 4.694 22.979 1.00 89.81 112 LEU A O 1
ATOM 946 N N . PRO A 1 113 ? -19.550 6.541 23.836 1.00 91.88 113 PRO A N 1
ATOM 947 C CA . PRO A 1 113 ? -20.035 7.411 22.774 1.00 91.88 113 PRO A CA 1
ATOM 948 C C . PRO A 1 113 ? -19.353 7.080 21.436 1.00 91.88 113 PRO A C 1
ATOM 950 O O . PRO A 1 113 ? -18.314 6.429 21.375 1.00 91.88 113 PRO A O 1
ATOM 953 N N . TYR A 1 114 ? -19.947 7.514 20.321 1.00 91.12 114 TYR A N 1
ATOM 954 C CA . TYR A 1 114 ? -19.425 7.290 18.958 1.00 91.12 114 TYR A CA 1
ATOM 955 C C . TYR A 1 114 ? -19.294 5.823 18.515 1.00 91.12 114 TYR A C 1
ATOM 957 O O . TYR A 1 114 ? -18.735 5.557 17.448 1.00 91.12 114 TYR A O 1
ATOM 965 N N . ARG A 1 115 ? -19.869 4.874 19.261 1.00 88.56 115 ARG A N 1
ATOM 966 C CA . ARG A 1 115 ? -19.859 3.434 18.961 1.00 88.56 115 ARG A CA 1
ATOM 967 C C . ARG A 1 115 ? -20.237 3.123 17.504 1.00 88.56 115 ARG A C 1
ATOM 969 O O . ARG A 1 115 ? -19.474 2.472 16.797 1.00 88.56 115 ARG A O 1
ATOM 976 N N . LYS A 1 116 ? -21.340 3.704 17.008 1.00 86.38 116 LYS A N 1
ATOM 977 C CA . LYS A 1 116 ? -21.783 3.573 15.602 1.00 86.38 116 LYS A CA 1
ATOM 978 C C . LYS A 1 116 ? -20.707 4.013 14.597 1.00 86.38 116 LYS A C 1
ATOM 980 O O . LYS A 1 116 ? -20.484 3.345 13.593 1.00 86.38 116 LYS A O 1
ATOM 985 N N . ARG A 1 117 ? -20.015 5.127 14.865 1.00 88.88 117 ARG A N 1
ATOM 986 C CA . ARG A 1 117 ? -18.957 5.661 13.991 1.00 88.88 117 ARG A CA 1
ATOM 987 C C . ARG A 1 117 ? -17.708 4.782 14.016 1.00 88.88 117 ARG A C 1
ATOM 989 O O . ARG A 1 117 ? -17.138 4.545 12.955 1.00 88.88 117 ARG A O 1
ATOM 996 N N . ILE A 1 118 ? -17.295 4.310 15.194 1.00 90.50 118 ILE A N 1
ATOM 997 C CA . ILE A 1 118 ? -16.161 3.386 15.347 1.00 90.50 118 ILE A CA 1
ATOM 998 C C . ILE A 1 118 ? -16.428 2.115 14.536 1.00 90.50 118 ILE A C 1
ATOM 1000 O O . ILE A 1 118 ? -15.580 1.696 13.752 1.00 90.50 118 ILE A O 1
ATOM 1004 N N . TYR A 1 119 ? -17.629 1.551 14.656 1.00 86.31 119 TYR A N 1
ATOM 1005 C CA . TYR A 1 119 ? -17.986 0.311 13.969 1.00 86.31 119 TYR A CA 1
ATOM 1006 C C . TYR A 1 119 ? -18.059 0.489 12.463 1.00 86.31 119 TYR A C 1
ATOM 1008 O O . TYR A 1 119 ? -17.449 -0.288 11.735 1.00 86.31 119 TYR A O 1
ATOM 1016 N N . ARG A 1 120 ? -18.684 1.569 11.998 1.00 86.19 120 ARG A N 1
ATOM 1017 C CA . ARG A 1 120 ? -18.756 1.876 10.569 1.00 86.19 120 ARG A CA 1
ATOM 1018 C C . ARG A 1 120 ? -17.396 2.070 9.906 1.00 86.19 120 ARG A C 1
ATOM 1020 O O . ARG A 1 120 ? -17.234 1.734 8.745 1.00 86.19 120 ARG A O 1
ATOM 1027 N N . LEU A 1 121 ? -16.426 2.655 10.605 1.00 89.25 121 LEU A N 1
ATOM 1028 C CA . LEU A 1 121 ? -15.130 2.978 9.999 1.00 89.25 121 LEU A CA 1
ATOM 1029 C C . LEU A 1 121 ? -14.097 1.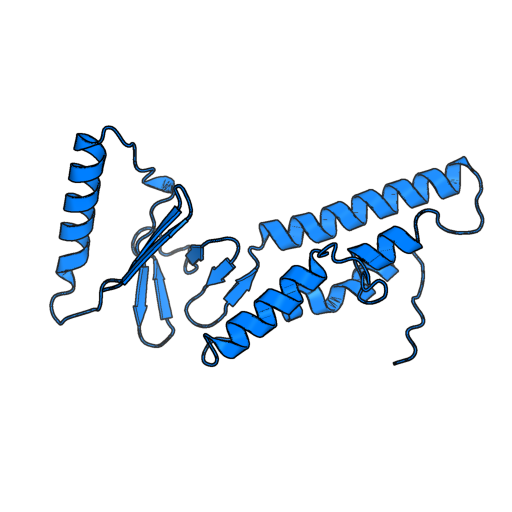855 10.121 1.00 89.25 121 LEU A C 1
ATOM 1031 O O . LEU A 1 121 ? -13.191 1.785 9.292 1.00 89.25 121 LEU A O 1
ATOM 1035 N N . TYR A 1 122 ? -14.195 1.025 11.162 1.00 91.06 122 TYR A N 1
ATOM 1036 C CA . TYR A 1 122 ? -13.115 0.114 11.551 1.00 91.06 122 TYR A CA 1
ATOM 1037 C C . TYR A 1 122 ? -13.542 -1.353 11.704 1.00 91.06 122 TYR A C 1
ATOM 1039 O O . TYR A 1 122 ? -12.713 -2.192 12.063 1.00 91.06 122 TYR A O 1
ATOM 1047 N N . THR A 1 123 ? -14.799 -1.686 11.402 1.00 87.12 123 THR A N 1
ATOM 1048 C CA . THR A 1 123 ? -15.321 -3.062 11.396 1.00 87.12 123 THR A CA 1
ATOM 1049 C C . THR A 1 123 ? -16.243 -3.286 10.196 1.00 87.12 123 THR A C 1
ATOM 1051 O O . THR A 1 123 ? -16.640 -2.329 9.539 1.00 87.12 123 THR A O 1
ATOM 1054 N N . ASP A 1 124 ? -16.623 -4.536 9.938 1.00 80.88 124 ASP A N 1
ATOM 1055 C CA . ASP A 1 124 ? -17.562 -4.884 8.860 1.00 80.88 124 ASP A CA 1
ATOM 1056 C C . ASP A 1 124 ? -19.034 -4.578 9.196 1.00 80.88 124 ASP A C 1
ATOM 1058 O O . ASP A 1 124 ? -19.905 -4.750 8.356 1.00 80.88 124 ASP A O 1
ATOM 1062 N N . LEU A 1 125 ? -19.324 -4.090 10.408 1.00 75.25 125 LEU A N 1
ATOM 1063 C CA . LEU A 1 125 ? -20.686 -3.853 10.908 1.00 75.25 125 LEU A CA 1
ATOM 1064 C C . LEU A 1 125 ? -21.350 -2.567 10.399 1.00 75.25 125 LEU A C 1
ATOM 1066 O O . LEU A 1 125 ? -22.490 -2.286 10.762 1.00 75.25 125 LEU A O 1
ATOM 1070 N N . GLY A 1 126 ? -20.653 -1.739 9.624 1.00 64.31 126 GLY A N 1
ATOM 1071 C CA . GLY A 1 126 ? -21.252 -0.534 9.059 1.00 64.31 126 GLY A CA 1
ATOM 1072 C C . GLY A 1 126 ? -20.968 -0.411 7.581 1.00 64.31 126 GLY A C 1
ATOM 1073 O O . GLY A 1 126 ? -20.238 0.483 7.162 1.00 64.31 126 GLY A O 1
ATOM 1074 N N . GLU A 1 127 ? -21.597 -1.281 6.798 1.00 56.88 127 GLU A N 1
ATOM 1075 C CA . GLU A 1 127 ? -21.751 -1.041 5.370 1.00 56.88 127 GLU A CA 1
ATOM 1076 C C . GLU A 1 127 ? -22.570 0.236 5.157 1.00 56.88 127 GLU A C 1
ATOM 1078 O O . GLU A 1 127 ? -23.683 0.413 5.662 1.00 56.88 127 GLU A O 1
ATOM 1083 N N . SER A 1 128 ? -21.979 1.188 4.442 1.00 53.41 128 SER A N 1
ATOM 1084 C CA . SER A 1 128 ? -22.650 2.427 4.078 1.00 53.41 128 SER A CA 1
ATOM 1085 C C . SER A 1 128 ? -23.530 2.180 2.854 1.00 53.41 128 SER A C 1
ATOM 1087 O O . SER A 1 128 ? -23.017 2.174 1.738 1.00 53.41 128 SER A O 1
ATOM 1089 N N . ARG A 1 129 ? -24.857 2.140 3.035 1.00 52.31 129 ARG A N 1
ATOM 1090 C CA . ARG A 1 129 ? -25.828 2.225 1.922 1.00 52.31 129 ARG A CA 1
ATOM 1091 C C . ARG A 1 129 ? -25.629 3.468 1.026 1.00 52.31 129 ARG A C 1
ATOM 1093 O O . ARG A 1 129 ? -26.069 3.455 -0.111 1.00 52.31 129 ARG A O 1
ATOM 1100 N N . SER A 1 130 ? -24.950 4.527 1.502 1.00 54.25 130 SER A N 1
ATOM 1101 C CA . SER A 1 130 ? -24.799 5.816 0.791 1.00 54.25 130 SER A CA 1
ATOM 1102 C C . SER A 1 130 ? -23.409 6.089 0.170 1.00 54.25 130 SER A C 1
ATOM 1104 O O . SER A 1 130 ? -23.005 7.245 0.041 1.00 54.25 130 SER A O 1
ATOM 1106 N N . GLY A 1 131 ? -22.624 5.063 -0.174 1.00 51.31 131 GLY A N 1
ATOM 1107 C CA . GLY A 1 131 ? -21.435 5.261 -1.026 1.00 51.31 131 GLY A CA 1
ATOM 1108 C C . GLY A 1 131 ? -20.199 5.927 -0.395 1.00 51.31 131 GLY A C 1
ATOM 1109 O O . GLY A 1 131 ? -19.242 6.220 -1.111 1.00 51.31 131 GLY A O 1
ATOM 1110 N N . ARG A 1 132 ? -20.139 6.145 0.930 1.00 57.22 132 ARG A N 1
ATOM 1111 C CA . ARG A 1 132 ? -18.879 6.562 1.578 1.00 57.22 132 ARG A CA 1
ATOM 1112 C C . ARG A 1 132 ? -17.966 5.347 1.753 1.00 57.22 132 ARG A C 1
ATOM 1114 O O . ARG A 1 132 ? -18.168 4.566 2.676 1.00 57.22 132 ARG A O 1
ATOM 1121 N N . ASN A 1 133 ? -16.959 5.218 0.886 1.00 68.56 133 ASN A N 1
ATOM 1122 C CA . ASN A 1 133 ? -15.983 4.126 0.931 1.00 68.56 133 ASN A CA 1
ATOM 1123 C C . ASN A 1 133 ? -15.090 4.259 2.176 1.00 68.56 133 ASN A C 1
ATOM 1125 O O . ASN A 1 133 ? -14.217 5.129 2.240 1.00 68.56 133 ASN A O 1
ATOM 1129 N N . SER A 1 134 ? -15.296 3.405 3.174 1.00 86.50 134 SER A N 1
ATOM 1130 C CA . SER A 1 134 ? -14.351 3.242 4.278 1.00 86.50 134 SER A CA 1
ATOM 1131 C C . SER A 1 134 ? -13.013 2.689 3.766 1.00 86.50 134 SER A C 1
ATOM 1133 O O . SER A 1 134 ? -12.895 2.197 2.642 1.00 86.50 134 SER A O 1
ATOM 1135 N N . PHE A 1 135 ? -11.978 2.719 4.610 1.00 91.94 135 PHE A N 1
ATOM 1136 C CA . PHE A 1 135 ? -10.714 2.049 4.288 1.00 91.94 135 PHE A CA 1
ATOM 1137 C C . PHE A 1 135 ? -10.898 0.536 4.071 1.00 91.94 135 PHE A C 1
ATOM 1139 O O . PHE A 1 135 ? -10.177 -0.066 3.280 1.00 91.94 135 PHE A O 1
ATOM 1146 N N . ILE A 1 136 ? -11.882 -0.070 4.746 1.00 92.44 136 ILE A N 1
ATOM 1147 C CA . ILE A 1 136 ? -12.233 -1.482 4.572 1.00 92.44 136 ILE A CA 1
ATOM 1148 C C . ILE A 1 136 ? -12.850 -1.698 3.187 1.00 92.44 136 ILE A C 1
ATOM 1150 O O . ILE A 1 136 ? -12.457 -2.633 2.500 1.00 92.44 136 ILE A O 1
ATOM 1154 N N . ASP A 1 137 ? -13.743 -0.813 2.736 1.00 90.38 137 ASP A N 1
ATOM 1155 C CA . ASP A 1 137 ? -14.344 -0.910 1.398 1.00 90.38 137 ASP A CA 1
ATOM 1156 C C . ASP A 1 137 ? -13.295 -0.746 0.300 1.00 90.38 137 ASP A C 1
ATOM 1158 O O . ASP A 1 137 ? -13.308 -1.478 -0.687 1.00 90.38 137 ASP A O 1
ATOM 1162 N N . TYR A 1 138 ? -12.341 0.170 0.493 1.00 92.31 138 TYR A N 1
ATOM 1163 C CA . TYR A 1 138 ? -11.180 0.288 -0.386 1.00 92.31 138 TYR A CA 1
ATOM 1164 C C . TYR A 1 138 ? -10.376 -1.018 -0.430 1.00 92.31 138 TYR A C 1
ATOM 1166 O O . TYR A 1 138 ? -10.076 -1.509 -1.515 1.00 92.31 138 TYR A O 1
ATOM 1174 N N . ALA A 1 139 ? -10.075 -1.616 0.727 1.00 95.06 139 ALA A N 1
ATOM 1175 C CA . ALA A 1 139 ? -9.349 -2.881 0.805 1.00 95.06 139 ALA A CA 1
ATOM 1176 C C . ALA A 1 139 ? -10.104 -4.036 0.122 1.00 95.06 139 ALA A C 1
ATOM 1178 O O . ALA A 1 139 ? -9.489 -4.784 -0.633 1.00 95.06 139 ALA A O 1
ATOM 1179 N N . LYS A 1 140 ? -11.425 -4.147 0.328 1.00 93.88 140 LYS A N 1
ATOM 1180 C CA . LYS A 1 140 ? -12.300 -5.141 -0.325 1.00 93.88 140 LYS A CA 1
ATOM 1181 C C . LYS A 1 140 ? -12.310 -4.968 -1.847 1.00 93.88 140 LYS A C 1
ATOM 1183 O O . LYS A 1 140 ? -12.139 -5.937 -2.586 1.00 93.88 140 LYS A O 1
ATOM 1188 N N . LYS A 1 141 ? -12.473 -3.730 -2.324 1.00 94.00 141 LYS A N 1
ATOM 1189 C CA . LYS A 1 141 ? -12.463 -3.405 -3.760 1.00 94.00 141 LYS A CA 1
ATOM 1190 C C . LYS A 1 141 ? -11.108 -3.700 -4.390 1.00 94.00 141 LYS A C 1
ATOM 1192 O O . LYS A 1 141 ? -11.060 -4.313 -5.450 1.00 94.00 141 LYS A O 1
ATOM 1197 N N . ALA A 1 142 ? -10.023 -3.302 -3.729 1.00 96.06 142 ALA A N 1
ATOM 1198 C CA . ALA A 1 142 ? -8.671 -3.592 -4.183 1.00 96.06 142 ALA A CA 1
ATOM 1199 C C . ALA A 1 142 ? -8.424 -5.103 -4.251 1.00 96.06 142 ALA A C 1
ATOM 1201 O O . ALA A 1 142 ? -7.967 -5.579 -5.281 1.00 96.06 142 ALA A O 1
ATOM 1202 N N . GLN A 1 143 ? -8.793 -5.851 -3.205 1.00 97.56 143 GLN A N 1
ATOM 1203 C CA . GLN A 1 143 ? -8.728 -7.316 -3.180 1.00 97.56 143 GLN A CA 1
ATOM 1204 C C . GLN A 1 143 ? -9.408 -7.917 -4.412 1.00 97.56 143 GLN A C 1
ATOM 1206 O O . GLN A 1 143 ? -8.743 -8.534 -5.231 1.00 97.56 143 GLN A O 1
ATOM 1211 N N . THR A 1 144 ? -10.688 -7.600 -4.609 1.00 97.44 144 THR A N 1
ATOM 1212 C CA . THR A 1 144 ? -11.486 -8.105 -5.739 1.00 97.44 144 THR A CA 1
ATOM 1213 C C . THR A 1 144 ? -10.854 -7.768 -7.093 1.00 97.44 144 THR A C 1
ATOM 1215 O O . THR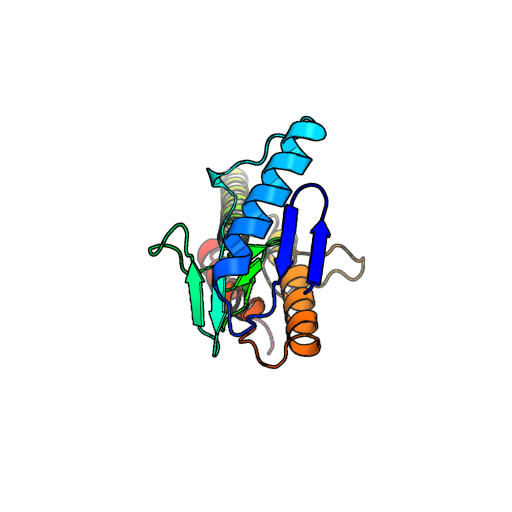 A 1 144 ? -10.81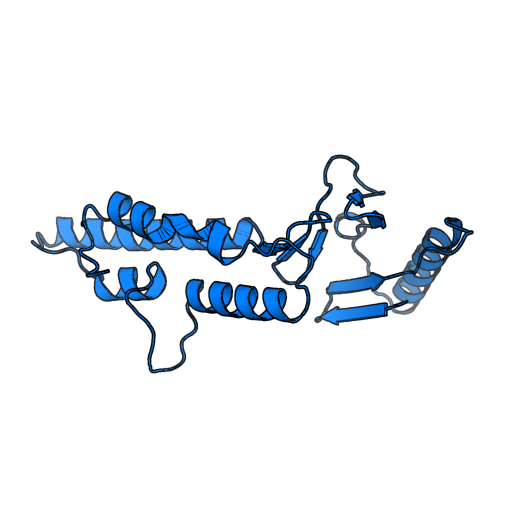2 -8.600 -7.994 1.00 97.44 144 THR A O 1
ATOM 1218 N N . LYS A 1 145 ? -10.352 -6.537 -7.261 1.00 97.75 145 LYS A N 1
ATOM 1219 C CA . LYS A 1 145 ? -9.743 -6.092 -8.521 1.00 97.75 145 LYS A CA 1
ATOM 1220 C C . LYS A 1 145 ? -8.426 -6.808 -8.809 1.00 97.75 145 LYS A C 1
ATOM 1222 O O . LYS A 1 145 ? -8.218 -7.215 -9.946 1.00 97.75 145 LYS A O 1
ATOM 1227 N N . PHE A 1 146 ? -7.560 -6.970 -7.815 1.00 97.88 146 PHE A N 1
ATOM 1228 C CA . PHE A 1 146 ? -6.305 -7.698 -7.997 1.00 97.88 146 PHE A CA 1
ATOM 1229 C C . PHE A 1 146 ? -6.533 -9.199 -8.173 1.00 97.88 146 PHE A C 1
ATOM 1231 O O . PHE A 1 146 ? -5.865 -9.794 -9.005 1.00 97.88 146 PHE A O 1
ATOM 1238 N N . ASP A 1 147 ? -7.503 -9.794 -7.479 1.00 97.88 147 ASP A N 1
ATOM 1239 C CA . ASP A 1 147 ? -7.859 -11.205 -7.679 1.00 97.88 147 ASP A CA 1
ATOM 1240 C C . ASP A 1 147 ? -8.335 -11.459 -9.117 1.00 97.88 147 ASP A C 1
ATOM 1242 O O . ASP A 1 147 ? -8.009 -12.486 -9.702 1.00 97.88 147 ASP A O 1
ATOM 1246 N N . TYR A 1 148 ? -9.038 -10.491 -9.715 1.00 97.94 148 TYR A N 1
ATOM 1247 C CA . TYR A 1 148 ? -9.483 -10.564 -11.106 1.00 97.94 148 TYR A CA 1
ATOM 1248 C C . TYR A 1 148 ? -8.360 -10.316 -12.129 1.00 97.94 148 TYR A C 1
ATOM 1250 O O . TYR A 1 148 ? -8.189 -11.096 -13.060 1.00 97.94 148 TYR A O 1
ATOM 1258 N N . TYR A 1 149 ? -7.598 -9.223 -11.995 1.00 97.00 149 TYR A N 1
ATOM 1259 C CA . TYR A 1 149 ? -6.598 -8.822 -13.001 1.00 97.00 149 TYR A CA 1
ATOM 1260 C C . TYR A 1 149 ? -5.219 -9.464 -12.809 1.00 97.00 149 TYR A C 1
ATOM 1262 O O . TYR A 1 149 ? 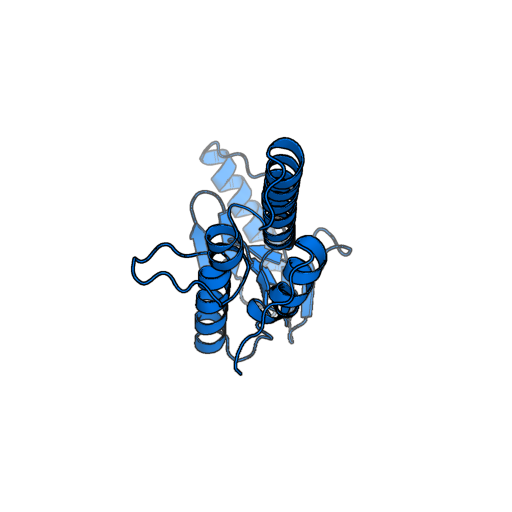-4.405 -9.475 -13.731 1.00 97.00 149 TYR A O 1
ATOM 1270 N N . SER A 1 150 ? -4.920 -9.957 -11.612 1.00 95.12 150 SER A N 1
ATOM 1271 C CA . SER A 1 150 ? -3.636 -10.553 -11.238 1.00 95.12 150 SER A CA 1
ATOM 1272 C C . SER A 1 150 ? -3.870 -11.828 -10.414 1.00 95.12 150 SER A C 1
ATOM 1274 O O . SER A 1 150 ? -3.476 -11.901 -9.250 1.00 95.12 150 SER A O 1
ATOM 1276 N N . PRO A 1 151 ? -4.506 -12.861 -10.998 1.00 95.69 151 PRO A N 1
ATOM 1277 C CA . PRO A 1 151 ? -4.872 -14.081 -10.272 1.00 95.69 151 PRO A CA 1
ATOM 1278 C C . PRO A 1 151 ? -3.659 -14.908 -9.815 1.00 95.69 151 PRO A C 1
ATOM 1280 O O . PRO A 1 151 ? -3.772 -15.733 -8.915 1.00 95.69 151 PRO A O 1
ATOM 1283 N N . HIS A 1 152 ? -2.486 -14.688 -10.415 1.00 94.44 152 HIS A N 1
ATOM 1284 C CA . HIS A 1 152 ? -1.248 -15.399 -10.078 1.00 94.44 152 HIS A CA 1
ATOM 1285 C C . HIS A 1 152 ? -0.446 -14.742 -8.942 1.00 94.44 152 HIS A C 1
ATOM 1287 O O . HIS A 1 152 ? 0.584 -15.277 -8.531 1.00 94.44 152 HIS A O 1
ATOM 1293 N N . THR A 1 153 ? -0.892 -13.596 -8.419 1.00 96.12 153 THR A N 1
ATOM 1294 C CA . THR A 1 153 ? -0.276 -12.961 -7.249 1.00 96.12 153 THR A CA 1
ATOM 1295 C C . THR A 1 153 ? -1.022 -13.305 -5.966 1.00 96.12 153 THR A C 1
ATOM 1297 O O . THR A 1 153 ? -2.239 -13.460 -5.932 1.00 96.12 153 THR A O 1
ATOM 1300 N N . ASN A 1 154 ? -0.290 -13.350 -4.856 1.00 97.44 154 ASN A N 1
ATOM 1301 C CA . ASN A 1 154 ? -0.878 -13.449 -3.526 1.00 97.44 154 ASN A CA 1
ATOM 1302 C C . ASN A 1 154 ? -1.412 -12.075 -3.099 1.00 97.44 154 ASN A C 1
ATOM 1304 O O . ASN A 1 154 ? -0.672 -11.238 -2.573 1.00 97.44 154 ASN A O 1
ATOM 1308 N N . ASN A 1 155 ? -2.699 -11.830 -3.299 1.00 98.19 155 ASN A N 1
ATOM 1309 C CA . ASN A 1 155 ? -3.327 -10.551 -2.978 1.00 98.19 155 ASN A CA 1
ATOM 1310 C C . ASN A 1 155 ? -3.759 -10.526 -1.505 1.00 98.19 155 ASN A C 1
ATOM 1312 O O . ASN A 1 155 ? -4.638 -11.272 -1.080 1.00 98.19 155 ASN A O 1
ATOM 1316 N N . MET A 1 156 ? -3.119 -9.684 -0.692 1.00 98.00 156 MET A N 1
ATOM 1317 C CA . MET A 1 156 ? -3.198 -9.744 0.776 1.00 98.00 156 MET A CA 1
ATOM 1318 C C . MET A 1 156 ? -3.906 -8.540 1.413 1.00 98.00 156 MET A C 1
ATOM 1320 O O . MET A 1 156 ? -3.804 -8.340 2.628 1.00 98.00 156 MET A O 1
ATOM 1324 N N . MET A 1 157 ? -4.624 -7.731 0.633 1.00 97.38 157 MET A N 1
ATOM 1325 C CA . MET A 1 157 ? -5.275 -6.501 1.100 1.00 97.38 157 MET A CA 1
ATOM 1326 C C . MET A 1 157 ? -6.192 -6.777 2.301 1.00 97.38 157 MET A C 1
ATOM 1328 O O . MET A 1 157 ? -6.038 -6.159 3.359 1.00 97.38 157 MET A O 1
ATOM 1332 N N . MET A 1 158 ? -7.098 -7.752 2.190 1.00 96.19 158 MET A N 1
ATOM 1333 C CA . MET A 1 158 ? -8.000 -8.111 3.294 1.00 96.19 158 MET A CA 1
ATOM 1334 C C . MET A 1 158 ? -7.280 -8.851 4.422 1.00 96.19 158 MET A C 1
ATOM 1336 O O . MET A 1 158 ? -7.588 -8.640 5.601 1.00 96.19 158 MET A O 1
ATOM 1340 N N . GLN A 1 159 ? -6.262 -9.643 4.085 1.00 97.06 159 GLN A N 1
ATOM 1341 C CA . GLN A 1 159 ? -5.446 -10.370 5.057 1.00 97.06 159 GLN A CA 1
ATOM 1342 C C . GLN A 1 159 ? -4.723 -9.418 6.024 1.00 97.06 159 GLN A C 1
ATOM 1344 O O . GLN A 1 159 ? -4.689 -9.676 7.230 1.00 97.06 159 GLN A O 1
ATOM 1349 N N . GLN A 1 160 ? -4.207 -8.278 5.544 1.00 96.38 160 GLN A N 1
ATOM 1350 C CA . GLN A 1 160 ? -3.535 -7.270 6.383 1.00 96.38 160 GLN A CA 1
ATOM 1351 C C . GLN A 1 160 ? -4.448 -6.677 7.466 1.00 96.38 160 GLN A C 1
ATOM 1353 O O . GLN A 1 160 ? -3.981 -6.249 8.528 1.00 96.38 160 GLN A O 1
ATOM 1358 N N . ILE A 1 161 ? -5.758 -6.661 7.222 1.00 95.38 161 ILE A N 1
ATOM 1359 C CA . ILE A 1 161 ? -6.758 -6.127 8.148 1.00 95.38 161 ILE A CA 1
ATOM 1360 C C . ILE A 1 161 ? -7.661 -7.210 8.744 1.00 95.38 161 ILE A C 1
ATOM 1362 O O . ILE A 1 161 ? -8.650 -6.867 9.387 1.00 95.38 161 ILE A O 1
ATOM 1366 N N . LYS A 1 162 ? -7.344 -8.504 8.604 1.00 94.19 162 LYS A N 1
ATOM 1367 C CA . LYS A 1 162 ? -8.198 -9.608 9.092 1.00 94.19 162 LYS A CA 1
ATOM 1368 C C . LYS A 1 162 ? -8.525 -9.511 10.585 1.00 94.19 162 LYS A C 1
ATOM 1370 O O . LYS A 1 162 ? -9.662 -9.677 11.001 1.00 94.19 162 LYS A O 1
ATOM 1375 N N . ASN A 1 163 ? -7.539 -9.103 11.385 1.00 92.94 163 ASN A N 1
ATOM 1376 C CA . ASN A 1 163 ? -7.663 -8.983 12.838 1.00 92.94 163 ASN A CA 1
ATOM 1377 C C . ASN A 1 163 ? -8.240 -7.629 13.289 1.00 92.94 163 ASN A C 1
ATOM 1379 O O . ASN A 1 163 ? -8.148 -7.294 14.472 1.00 92.94 163 ASN A O 1
ATOM 1383 N N . ARG A 1 164 ? -8.800 -6.823 12.372 1.00 92.62 164 ARG A N 1
ATOM 1384 C CA . ARG A 1 164 ? -9.335 -5.485 12.677 1.00 92.62 164 ARG A CA 1
ATOM 1385 C C . ARG A 1 164 ? -10.382 -5.531 13.783 1.00 92.62 164 ARG A C 1
ATOM 1387 O O . ARG A 1 164 ? -10.209 -4.831 14.770 1.00 92.62 164 ARG A O 1
ATOM 1394 N N . LYS A 1 165 ? -11.380 -6.418 13.680 1.00 89.75 165 LYS A N 1
ATOM 1395 C CA . LYS A 1 165 ? -12.467 -6.563 14.662 1.00 89.75 165 LYS A CA 1
ATOM 1396 C C . LYS A 1 165 ? -11.907 -6.789 16.070 1.00 89.75 165 LYS A C 1
ATOM 1398 O O . LYS A 1 165 ? -12.072 -5.931 16.930 1.00 89.75 165 LYS A O 1
ATOM 1403 N N . LYS A 1 166 ? -11.108 -7.850 16.235 1.00 90.94 166 LYS A N 1
ATOM 1404 C CA . LYS A 1 166 ? -10.439 -8.204 17.498 1.00 90.94 166 LYS A CA 1
ATOM 1405 C C . LYS A 1 166 ? -9.616 -7.049 18.079 1.00 90.94 166 LYS A C 1
ATOM 1407 O O . LYS A 1 166 ? -9.636 -6.806 19.282 1.00 90.94 166 LYS A O 1
ATOM 1412 N N . LYS A 1 167 ? -8.886 -6.310 17.234 1.00 92.06 167 LYS A N 1
ATOM 1413 C CA . LYS A 1 167 ? -8.104 -5.139 17.668 1.00 92.06 167 LYS A CA 1
ATOM 1414 C C . LYS A 1 167 ? -8.999 -3.992 18.148 1.00 92.06 167 LYS A C 1
ATOM 1416 O O . LYS A 1 167 ? -8.673 -3.364 19.149 1.00 92.06 167 LYS A O 1
ATOM 1421 N N . ILE A 1 168 ? -10.106 -3.720 17.459 1.00 91.38 168 ILE A N 1
ATOM 1422 C CA . ILE A 1 168 ? -11.061 -2.664 17.830 1.00 91.38 168 ILE A CA 1
ATOM 1423 C C . ILE A 1 168 ? -11.819 -3.018 19.111 1.00 91.38 168 ILE A C 1
ATOM 1425 O O . ILE A 1 168 ? -11.972 -2.158 19.975 1.00 91.38 168 ILE A O 1
ATOM 1429 N N . GLU A 1 169 ? -12.238 -4.269 19.278 1.00 90.19 169 GLU A N 1
ATOM 1430 C CA . GLU A 1 169 ? -12.871 -4.763 20.510 1.00 90.19 169 GLU A CA 1
ATOM 1431 C C . GLU A 1 169 ? -11.935 -4.611 21.704 1.00 90.19 169 GLU A C 1
ATOM 1433 O O . GLU A 1 169 ? -12.298 -3.979 22.693 1.00 90.19 169 GLU A O 1
ATOM 1438 N N . LYS A 1 170 ? -10.686 -5.079 21.566 1.00 90.44 170 LYS A N 1
ATOM 1439 C CA . LYS A 1 170 ? -9.663 -4.936 22.609 1.00 90.44 170 LYS A CA 1
ATOM 1440 C C . LYS A 1 170 ? -9.429 -3.473 22.995 1.00 90.44 170 LYS A C 1
ATOM 1442 O O . LYS A 1 170 ? -9.257 -3.179 24.169 1.00 90.44 170 LYS A O 1
ATOM 1447 N N . LEU A 1 171 ? -9.409 -2.558 22.023 1.00 88.31 171 LEU A N 1
ATOM 1448 C CA . LEU A 1 171 ? -9.200 -1.129 22.281 1.00 88.31 171 LEU A CA 1
ATOM 1449 C C . LEU A 1 171 ? -10.421 -0.447 22.911 1.00 88.31 171 LEU A C 1
ATOM 1451 O O . LEU A 1 171 ? -10.256 0.467 23.712 1.00 88.31 171 LEU A O 1
ATOM 1455 N N . SER A 1 172 ? -11.630 -0.843 22.515 1.00 85.06 172 SER A N 1
ATOM 1456 C CA . SER A 1 172 ? -12.876 -0.225 22.989 1.00 85.06 172 SER A CA 1
ATOM 1457 C C . SER A 1 172 ? -13.403 -0.823 24.293 1.00 85.06 172 SER A C 1
ATOM 1459 O O . SER A 1 172 ? -14.273 -0.213 24.907 1.00 85.06 172 SER A O 1
ATOM 1461 N N . GLY A 1 173 ? -12.904 -1.991 24.709 1.00 82.00 173 GLY A N 1
ATOM 1462 C CA . GLY A 1 173 ? -13.410 -2.717 25.877 1.00 82.00 173 GLY A CA 1
ATOM 1463 C C . GLY A 1 173 ? -14.819 -3.284 25.672 1.00 82.00 173 GLY A C 1
ATOM 1464 O O . GLY A 1 173 ? -15.504 -3.584 26.641 1.00 82.00 173 GLY A O 1
ATOM 1465 N N . ILE A 1 174 ? -15.276 -3.398 24.420 1.00 77.06 174 ILE A N 1
ATOM 1466 C CA . ILE A 1 174 ? -16.620 -3.870 24.069 1.00 77.06 174 ILE A CA 1
ATOM 1467 C C . ILE A 1 174 ? -16.485 -5.115 23.200 1.00 77.06 174 ILE A C 1
ATOM 1469 O O . ILE A 1 174 ? -15.854 -5.056 22.144 1.00 77.06 174 ILE A O 1
ATOM 1473 N N . GLN A 1 175 ? -17.122 -6.215 23.604 1.00 72.06 175 GLN A N 1
ATOM 1474 C CA . GLN A 1 175 ? -17.283 -7.385 22.742 1.00 72.06 175 GLN A CA 1
ATOM 1475 C C . GLN A 1 175 ? -18.359 -7.115 21.684 1.00 72.06 175 GLN A C 1
ATOM 1477 O O . GLN A 1 175 ? -19.451 -6.624 21.988 1.00 72.06 175 GLN A O 1
ATOM 1482 N N . LEU A 1 176 ? -18.061 -7.412 20.421 1.00 63.34 176 LEU A N 1
ATOM 1483 C CA . LEU A 1 176 ? -19.039 -7.361 19.342 1.00 63.34 176 LEU A CA 1
ATOM 1484 C C . LEU A 1 176 ? -19.616 -8.763 19.144 1.00 63.34 176 LEU A C 1
ATOM 1486 O O . LEU A 1 176 ? -18.993 -9.620 18.508 1.00 63.34 176 LEU A O 1
ATOM 1490 N N . HIS A 1 177 ? -20.850 -8.967 19.599 1.00 57.53 177 HIS A N 1
ATOM 1491 C CA . HIS A 1 177 ? -21.658 -10.091 19.141 1.00 57.53 177 HIS A CA 1
ATOM 1492 C C . HIS A 1 177 ? -22.011 -9.861 17.667 1.00 57.53 177 HIS A C 1
ATOM 1494 O O . HIS A 1 177 ? -22.903 -9.087 17.331 1.00 57.53 177 HIS A O 1
ATOM 1500 N N . THR A 1 178 ? -21.259 -10.490 16.772 1.00 51.03 178 THR A N 1
ATOM 1501 C CA . THR A 1 178 ? -21.703 -10.726 15.398 1.00 51.03 178 THR A CA 1
ATOM 1502 C C . THR A 1 178 ? -22.432 -12.057 15.423 1.00 51.03 178 THR A C 1
ATOM 1504 O O . THR A 1 178 ? -21.794 -13.056 15.751 1.00 51.03 178 THR A O 1
ATOM 1507 N N . LYS A 1 179 ? -23.730 -12.089 15.095 1.00 38.94 179 LYS A N 1
ATOM 1508 C CA . LYS A 1 179 ? -24.312 -13.329 14.571 1.00 38.94 179 LYS A CA 1
ATOM 1509 C C . LYS A 1 179 ? -23.549 -13.612 13.276 1.00 38.94 179 LYS A C 1
ATOM 1511 O O . LYS A 1 179 ? -23.594 -12.786 12.366 1.00 38.94 179 LYS A O 1
ATOM 1516 N N . THR A 1 180 ? -22.709 -14.640 13.315 1.00 35.44 180 THR A N 1
ATOM 1517 C CA . THR A 1 180 ? -22.108 -15.265 12.133 1.00 35.44 180 THR A CA 1
ATOM 1518 C C . THR A 1 180 ? -23.198 -15.807 11.236 1.00 35.44 180 THR A C 1
ATOM 1520 O O . THR A 1 180 ? -24.174 -16.343 11.809 1.00 35.44 180 THR A O 1
#

InterPro domains:
  IPR000477 Reverse transcriptase domain [PS50878] (1-74)

pLDDT: mean 88.22, std 12.03, range [35.44, 98.19]